Protein AF-A0A925W9G2-F1 (afdb_monomer_lite)

Radius of gyration: 30.06 Å; chains: 1; bounding box: 64×26×85 Å

Structure (mmCIF, N/CA/C/O backbone):
data_AF-A0A925W9G2-F1
#
_entry.id   AF-A0A925W9G2-F1
#
loop_
_atom_site.group_PDB
_atom_site.id
_atom_site.type_symbol
_atom_site.label_atom_id
_atom_site.label_alt_id
_atom_site.label_comp_id
_atom_site.label_asym_id
_atom_site.label_entity_id
_atom_site.label_seq_id
_atom_site.pdbx_PDB_ins_code
_atom_site.Cartn_x
_atom_site.Cartn_y
_atom_site.Cartn_z
_atom_site.occupancy
_atom_site.B_iso_or_equiv
_atom_site.auth_seq_id
_atom_site.auth_comp_id
_atom_site.auth_asym_id
_atom_site.auth_atom_id
_atom_site.pdbx_PDB_model_num
ATOM 1 N N . MET A 1 1 ? -44.080 -16.956 67.838 1.00 37.41 1 MET A N 1
ATOM 2 C CA . MET A 1 1 ? -43.320 -17.573 66.725 1.00 37.41 1 MET A CA 1
ATOM 3 C C . MET A 1 1 ? -43.095 -16.507 65.648 1.00 37.41 1 MET A C 1
ATOM 5 O O . MET A 1 1 ? -43.849 -15.548 65.619 1.00 37.41 1 MET A O 1
ATOM 9 N N . ARG A 1 2 ? -41.990 -16.613 64.903 1.00 57.62 2 ARG A N 1
ATOM 10 C CA . ARG A 1 2 ? -41.222 -15.574 64.174 1.00 57.62 2 ARG A CA 1
ATOM 11 C C . ARG A 1 2 ? -41.796 -15.156 62.810 1.00 57.62 2 ARG A C 1
ATOM 13 O O . ARG A 1 2 ? -42.153 -16.052 62.064 1.00 57.62 2 ARG A O 1
ATOM 20 N N . THR A 1 3 ? -41.699 -13.861 62.472 1.00 41.62 3 THR A N 1
ATOM 21 C CA . THR A 1 3 ? -41.162 -13.324 61.195 1.00 41.62 3 THR A CA 1
ATOM 22 C C . THR A 1 3 ? -40.776 -11.847 61.346 1.00 41.62 3 THR A C 1
ATOM 24 O O . THR A 1 3 ? -41.573 -11.027 61.791 1.00 41.62 3 THR A O 1
ATOM 27 N N . ASP A 1 4 ? -39.531 -11.576 60.967 1.00 46.75 4 ASP A N 1
ATOM 28 C CA . ASP A 1 4 ? -38.938 -10.307 60.528 1.00 46.75 4 ASP A CA 1
ATOM 29 C C . ASP A 1 4 ? -39.456 -10.019 59.098 1.00 46.75 4 ASP A C 1
ATOM 31 O O . ASP A 1 4 ? -39.656 -10.998 58.367 1.00 46.75 4 ASP A O 1
ATOM 35 N N . PRO A 1 5 ? -39.760 -8.768 58.693 1.00 57.22 5 PRO A N 1
ATOM 36 C CA . PRO A 1 5 ? -39.018 -7.543 59.011 1.00 57.22 5 PRO A CA 1
ATOM 37 C C . PRO A 1 5 ? -39.726 -6.542 59.930 1.00 57.22 5 PRO A C 1
ATOM 39 O O . PRO A 1 5 ? -40.951 -6.417 59.941 1.00 57.22 5 PRO A O 1
ATOM 42 N N . ALA A 1 6 ? -38.914 -5.773 60.661 1.00 49.09 6 ALA A N 1
ATOM 43 C CA . ALA A 1 6 ? -39.328 -4.588 61.404 1.00 49.09 6 ALA A CA 1
ATOM 44 C C . ALA A 1 6 ? -39.297 -3.313 60.540 1.00 49.09 6 ALA A C 1
ATOM 46 O O . ALA A 1 6 ? -38.332 -3.062 59.828 1.00 49.09 6 ALA A O 1
ATOM 47 N N . ALA A 1 7 ? -40.340 -2.501 60.743 1.00 39.59 7 ALA A N 1
ATOM 48 C CA . ALA A 1 7 ? -40.440 -1.047 60.577 1.00 39.59 7 ALA A CA 1
ATOM 49 C C . ALA A 1 7 ? -40.147 -0.434 59.194 1.00 39.59 7 ALA A C 1
ATOM 51 O O . ALA A 1 7 ? -39.038 -0.446 58.672 1.00 39.59 7 ALA A O 1
ATOM 52 N N . GLY A 1 8 ? -41.186 0.196 58.644 1.00 51.22 8 GLY A N 1
ATOM 53 C CA . GLY A 1 8 ? -41.139 0.888 57.369 1.00 51.22 8 GLY A CA 1
ATOM 54 C C . GLY A 1 8 ? -40.443 2.245 57.384 1.00 51.22 8 GLY A C 1
ATOM 55 O O . GLY A 1 8 ? -40.288 2.887 58.415 1.00 51.22 8 GLY A O 1
ATOM 56 N N . ALA A 1 9 ? -40.141 2.714 56.180 1.00 51.19 9 ALA A N 1
ATOM 57 C CA . ALA A 1 9 ? -40.261 4.112 55.795 1.00 51.19 9 ALA A CA 1
ATOM 58 C C . ALA A 1 9 ? -40.367 4.182 54.265 1.00 51.19 9 ALA A C 1
ATOM 60 O O . ALA A 1 9 ? -39.716 3.435 53.540 1.00 51.19 9 ALA A O 1
ATOM 61 N N . ALA A 1 10 ? -41.273 5.034 53.806 1.00 51.22 10 ALA A N 1
ATOM 62 C CA . ALA A 1 10 ? -41.802 5.092 52.456 1.00 51.22 10 ALA A CA 1
ATOM 63 C C . ALA A 1 10 ? -40.849 5.743 51.448 1.00 51.22 10 ALA A C 1
ATOM 65 O O . ALA A 1 10 ? -40.212 6.738 51.774 1.00 51.22 10 ALA A O 1
ATOM 66 N N . VAL A 1 11 ? -40.912 5.298 50.188 1.00 49.00 11 VAL A N 1
ATOM 67 C CA . VAL A 1 11 ? -40.873 6.221 49.045 1.00 49.00 11 VAL A CA 1
ATOM 68 C C . VAL A 1 11 ? -41.876 5.741 47.997 1.00 49.00 11 VAL A C 1
ATOM 70 O O . VAL A 1 11 ? -41.709 4.691 47.383 1.00 49.00 11 VAL A O 1
ATOM 73 N N . ALA A 1 12 ? -42.926 6.534 47.799 1.00 52.44 12 ALA A N 1
ATOM 74 C CA . ALA A 1 12 ? -43.603 6.629 46.517 1.00 52.44 12 ALA A CA 1
ATOM 75 C C . ALA A 1 12 ? -42.918 7.744 45.724 1.00 52.44 12 ALA A C 1
ATOM 77 O O . ALA A 1 12 ? -42.612 8.784 46.303 1.00 52.44 12 ALA A O 1
ATOM 78 N N . ILE A 1 13 ? -42.703 7.537 44.428 1.00 38.09 13 ILE A N 1
ATOM 79 C CA . ILE A 1 13 ? -43.079 8.452 43.338 1.00 38.09 13 ILE A CA 1
ATOM 80 C C . ILE A 1 13 ? -42.531 7.872 42.038 1.00 38.09 13 ILE A C 1
ATOM 82 O O . ILE A 1 13 ? -41.395 7.408 41.963 1.00 38.09 13 ILE A O 1
ATOM 86 N N . GLY A 1 14 ? -43.400 7.873 41.028 1.00 52.12 14 GLY A N 1
ATOM 87 C CA . GLY A 1 14 ? -43.105 7.392 39.697 1.00 52.12 14 GLY A CA 1
ATOM 88 C C . GLY A 1 14 ? -41.845 8.016 39.115 1.00 52.12 14 GLY A C 1
ATOM 89 O O . GLY A 1 14 ? -41.685 9.230 39.056 1.00 52.12 14 GLY A O 1
ATOM 90 N N . GLY A 1 15 ? -40.993 7.149 38.605 1.00 42.81 15 GLY A N 1
ATOM 91 C CA . GLY A 1 15 ? -40.193 7.441 37.440 1.00 42.81 15 GLY A CA 1
ATOM 92 C C . GLY A 1 15 ? -40.542 6.348 36.458 1.00 42.81 15 GLY A C 1
ATOM 93 O O . GLY A 1 15 ? -40.319 5.173 36.743 1.00 42.81 15 GLY A O 1
ATOM 94 N N . SER A 1 16 ? -41.138 6.715 35.328 1.00 43.97 16 SER A N 1
ATOM 95 C CA . SER A 1 16 ? -41.012 5.924 34.112 1.00 43.97 16 SER A CA 1
ATOM 96 C C . SER A 1 16 ? -39.575 5.424 34.052 1.00 43.97 16 SER A C 1
ATOM 98 O O . SER A 1 16 ? -38.644 6.233 34.072 1.00 43.97 16 SER A O 1
ATOM 100 N N . VAL A 1 17 ? -39.400 4.104 34.057 1.00 42.47 17 VAL A N 1
ATOM 101 C CA . VAL A 1 17 ? -38.111 3.492 33.759 1.00 42.47 17 VAL A CA 1
ATOM 102 C C . VAL A 1 17 ? -37.863 3.808 32.292 1.00 42.47 17 VAL A C 1
ATOM 104 O O . VAL A 1 17 ? -38.178 3.029 31.398 1.00 42.47 17 VAL A O 1
ATOM 107 N N . THR A 1 18 ? -37.370 5.018 32.036 1.00 45.41 18 THR A N 1
ATOM 108 C CA . THR A 1 18 ? -36.662 5.346 30.819 1.00 45.41 18 THR A CA 1
ATOM 109 C C . THR A 1 18 ? -35.432 4.478 30.908 1.00 45.41 18 THR A C 1
ATOM 111 O O . THR A 1 18 ? -34.442 4.833 31.547 1.00 45.41 18 THR A O 1
ATOM 114 N N . LEU A 1 19 ? -35.543 3.277 30.347 1.00 43.50 19 LEU A N 1
ATOM 115 C CA . LEU A 1 19 ? -34.391 2.490 29.994 1.00 43.50 19 LEU A CA 1
ATOM 116 C C . LEU A 1 19 ? -33.642 3.353 28.985 1.00 43.50 19 LEU A C 1
ATOM 118 O O . LEU A 1 19 ? -33.892 3.318 27.783 1.00 43.50 19 LEU A O 1
ATOM 122 N N . VAL A 1 20 ? -32.748 4.187 29.508 1.00 49.69 20 VAL A N 1
ATOM 123 C CA . VAL A 1 20 ? -31.573 4.611 28.784 1.00 49.69 20 VAL A CA 1
ATOM 124 C C . VAL A 1 20 ? -30.866 3.293 28.517 1.00 49.69 20 VAL A C 1
ATOM 126 O O . VAL A 1 20 ? -30.069 2.812 29.318 1.00 49.69 20 VAL A O 1
ATOM 129 N N . VAL A 1 21 ? -31.206 2.663 27.393 1.00 46.50 21 VAL A N 1
ATOM 130 C CA . VAL A 1 21 ? -30.208 1.911 26.659 1.00 46.50 21 VAL A CA 1
ATOM 131 C C . VAL A 1 21 ? -29.206 2.995 26.308 1.00 46.50 21 VAL A C 1
ATOM 133 O O . VAL A 1 21 ? -29.346 3.697 25.306 1.00 46.50 21 VAL A O 1
ATOM 136 N N . SER A 1 22 ? -28.275 3.242 27.235 1.00 46.47 22 SER A N 1
ATOM 137 C CA . SER A 1 22 ? -27.023 3.899 26.926 1.00 46.47 22 SER A CA 1
ATOM 138 C C . SER A 1 22 ? -26.578 3.152 25.698 1.00 46.47 22 SER A C 1
ATOM 140 O O . SER A 1 22 ? -26.364 1.944 25.789 1.00 46.47 22 SER A O 1
ATOM 142 N N . ARG A 1 23 ? -26.627 3.842 24.554 1.00 50.59 23 ARG A N 1
ATOM 143 C CA . ARG A 1 23 ? -26.047 3.411 23.291 1.00 50.59 23 ARG A CA 1
ATOM 144 C C . ARG A 1 23 ? -24.687 2.887 23.693 1.00 50.59 23 ARG A C 1
ATOM 146 O O . ARG A 1 23 ? -23.842 3.684 24.099 1.00 50.59 23 ARG A O 1
ATOM 153 N N . GLY A 1 24 ? -24.597 1.566 23.835 1.00 43.34 24 GLY A N 1
ATOM 154 C CA . GLY A 1 24 ? -23.414 0.917 24.351 1.00 43.34 24 GLY A CA 1
ATOM 155 C C . GLY A 1 24 ? -22.365 1.324 23.360 1.00 43.34 24 GLY A C 1
ATOM 156 O O . GLY A 1 24 ? -22.517 0.954 22.203 1.00 43.34 24 GLY A O 1
ATOM 157 N N . VAL A 1 25 ? -21.495 2.225 23.819 1.00 45.94 25 VAL A N 1
ATOM 158 C CA . VAL A 1 25 ? -20.238 2.661 23.232 1.00 45.94 25 VAL A CA 1
ATOM 159 C C . VAL A 1 25 ? -20.150 2.155 21.801 1.00 45.94 25 VAL A C 1
ATOM 161 O O . VAL A 1 25 ? -19.829 0.980 21.620 1.00 45.94 25 VAL A O 1
ATOM 164 N N . GLU A 1 26 ? -20.498 3.002 20.813 1.00 46.62 26 GLU A N 1
ATOM 165 C CA . GLU A 1 26 ? -19.965 2.817 19.455 1.00 46.62 26 GLU A CA 1
ATOM 166 C C . GLU A 1 26 ? -18.534 2.346 19.678 1.00 46.62 26 GLU A C 1
ATOM 168 O O . GLU A 1 26 ? -17.821 3.066 20.397 1.00 46.62 26 GLU A O 1
ATOM 173 N N . PRO A 1 27 ? -18.177 1.102 19.279 1.00 53.59 27 PRO A N 1
ATOM 174 C CA . PRO A 1 27 ? -16.843 0.597 19.540 1.00 53.59 27 PRO A CA 1
ATOM 175 C C . PRO A 1 27 ? -15.909 1.736 19.143 1.00 53.59 27 PRO A C 1
ATOM 177 O O . PRO A 1 27 ? -16.152 2.331 18.086 1.00 53.59 27 PRO A O 1
ATOM 180 N N . PRO A 1 28 ? -14.982 2.159 20.035 1.00 53.09 28 PRO A N 1
ATOM 181 C CA . PRO A 1 28 ? -14.056 3.237 19.694 1.00 53.09 28 PRO A CA 1
ATOM 182 C C . PRO A 1 28 ? -13.574 2.927 18.284 1.00 53.09 28 PRO A C 1
ATOM 184 O O . PRO A 1 28 ? -13.313 1.735 18.080 1.00 53.09 28 PRO A O 1
ATOM 187 N N . PRO A 1 29 ? -13.595 3.903 17.343 1.00 55.84 29 PRO A N 1
ATOM 188 C CA . PRO A 1 29 ? -13.336 3.631 15.933 1.00 55.84 29 PRO A CA 1
ATOM 189 C C . PRO A 1 29 ? -12.178 2.661 15.920 1.00 55.84 29 PRO A C 1
ATOM 191 O O . PRO A 1 29 ? -11.152 2.955 16.552 1.00 55.84 29 PRO A O 1
ATOM 194 N N . GLU A 1 30 ? -12.444 1.437 15.439 1.00 53.59 30 GLU A N 1
ATOM 195 C CA . GLU A 1 30 ? -11.422 0.399 15.419 1.00 53.59 30 GLU A CA 1
ATOM 196 C C . GLU A 1 30 ? -10.196 1.107 14.868 1.00 53.59 30 GLU A C 1
ATOM 198 O O . GLU A 1 30 ? -10.370 1.837 13.886 1.00 53.59 30 GLU A O 1
ATOM 203 N N . PRO A 1 31 ? -9.034 1.057 15.556 1.00 57.59 31 PRO A N 1
ATOM 204 C CA . PRO A 1 31 ? -7.873 1.785 15.064 1.00 57.59 31 PRO A CA 1
ATOM 205 C C . PRO A 1 31 ? -7.789 1.415 13.593 1.00 57.59 31 PRO A C 1
ATOM 207 O O . PRO A 1 31 ? -7.880 0.219 13.312 1.00 57.59 31 PRO A O 1
ATOM 210 N N . GLU A 1 32 ? -7.827 2.403 12.694 1.00 68.31 32 GLU A N 1
ATOM 211 C CA . GLU A 1 32 ? -8.028 2.158 11.265 1.00 68.31 32 GLU A CA 1
ATOM 212 C C . GLU A 1 32 ? -6.752 1.498 10.750 1.00 68.31 32 GLU A C 1
ATOM 214 O O . GLU A 1 32 ? -5.813 2.124 10.265 1.00 68.31 32 GLU A O 1
ATOM 219 N N . VAL A 1 33 ? -6.651 0.206 11.042 1.00 78.00 33 VAL A N 1
ATOM 220 C CA . VAL 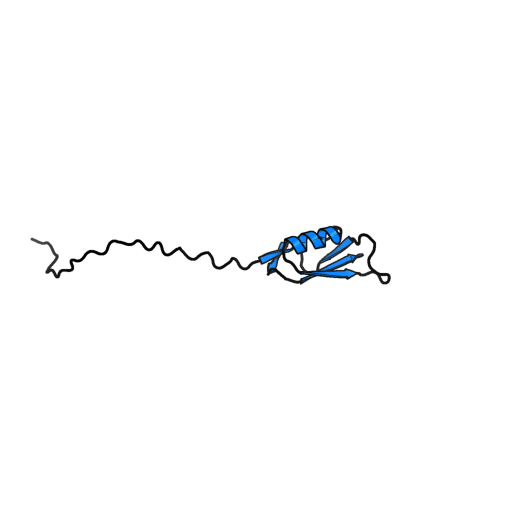A 1 33 ? -5.485 -0.614 10.836 1.00 78.00 33 VAL A CA 1
ATOM 221 C C . VAL A 1 33 ? -5.752 -1.448 9.617 1.00 78.00 33 VAL A C 1
ATOM 223 O O . VAL A 1 33 ? -6.747 -2.159 9.478 1.00 78.00 33 VAL A O 1
ATOM 226 N N . VAL A 1 34 ? -4.809 -1.344 8.716 1.00 84.31 34 VAL A N 1
ATOM 227 C CA . VAL A 1 34 ? -4.848 -1.894 7.394 1.00 84.31 34 VAL A CA 1
ATOM 228 C C . VAL A 1 34 ? -3.814 -3.000 7.341 1.00 84.31 34 VAL A C 1
ATOM 230 O O . VAL A 1 34 ? -2.688 -2.880 7.834 1.00 84.31 34 VAL A O 1
ATOM 233 N N . THR A 1 35 ? -4.207 -4.122 6.753 1.00 86.94 35 THR A N 1
ATOM 234 C CA . THR A 1 35 ? -3.280 -5.230 6.551 1.00 86.94 35 THR A CA 1
ATOM 235 C C . THR A 1 35 ? -2.493 -4.995 5.274 1.00 86.94 35 THR A C 1
ATOM 237 O O . THR A 1 35 ? -3.067 -4.827 4.201 1.00 86.94 35 THR A O 1
ATO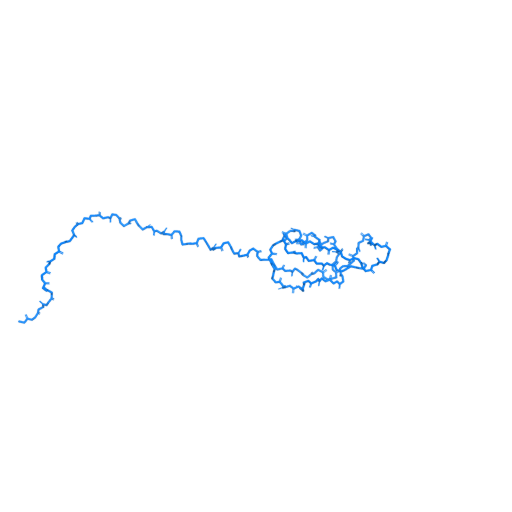M 240 N N . VAL A 1 36 ? -1.170 -5.030 5.380 1.00 88.94 36 VAL A N 1
ATOM 241 C CA . VAL A 1 36 ? -0.265 -4.892 4.247 1.00 88.94 36 VAL A CA 1
ATOM 242 C C . VAL A 1 36 ? -0.443 -6.086 3.302 1.00 88.94 36 VAL A C 1
ATOM 244 O O . VAL A 1 36 ? -0.205 -7.230 3.712 1.00 88.94 36 VAL A O 1
ATOM 247 N N . PRO A 1 37 ? -0.826 -5.857 2.036 1.00 84.75 37 PRO A N 1
ATOM 248 C CA . PRO A 1 37 ? -0.996 -6.922 1.058 1.00 84.75 37 PRO A CA 1
ATOM 249 C C . PRO A 1 37 ? 0.355 -7.496 0.608 1.00 84.75 37 PRO A C 1
ATOM 251 O O . PRO A 1 37 ? 1.426 -6.915 0.812 1.00 84.75 37 PRO A O 1
ATOM 254 N N . PHE A 1 38 ? 0.308 -8.670 -0.022 1.00 90.06 38 PHE A N 1
ATOM 255 C CA . PHE A 1 38 ? 1.474 -9.261 -0.675 1.00 90.06 38 PHE A CA 1
ATOM 256 C C . PHE A 1 38 ? 1.618 -8.715 -2.093 1.00 90.06 38 PHE A C 1
ATOM 258 O O . PHE A 1 38 ? 0.852 -9.078 -2.982 1.00 90.06 38 PHE A O 1
ATOM 265 N N . LEU A 1 39 ? 2.600 -7.839 -2.293 1.00 88.25 39 LEU A N 1
ATOM 266 C CA . LEU A 1 39 ? 2.818 -7.116 -3.549 1.00 88.25 39 LEU A CA 1
ATOM 267 C C . LEU A 1 39 ? 4.047 -7.618 -4.306 1.00 88.25 39 LEU A C 1
ATOM 269 O O . LEU A 1 39 ? 4.200 -7.339 -5.489 1.00 88.25 39 LEU A O 1
ATOM 273 N N . VAL A 1 40 ? 4.921 -8.383 -3.650 1.00 89.25 40 VAL A N 1
ATOM 274 C CA . VAL A 1 40 ? 6.104 -8.969 -4.289 1.00 89.25 40 VAL A CA 1
ATOM 275 C C . VAL A 1 40 ? 5.684 -9.903 -5.426 1.00 89.25 40 VAL A C 1
ATOM 277 O O . VAL A 1 40 ? 4.886 -10.816 -5.240 1.00 89.25 40 VAL A O 1
ATOM 280 N N . GLY A 1 41 ? 6.256 -9.687 -6.607 1.00 87.38 41 GLY A N 1
ATOM 281 C CA . GLY A 1 41 ? 5.917 -10.402 -7.835 1.00 87.38 41 GLY A CA 1
ATOM 282 C C . GLY A 1 41 ? 4.815 -9.741 -8.662 1.00 87.38 41 GLY A C 1
ATOM 283 O O . GLY A 1 41 ? 4.688 -10.088 -9.833 1.00 87.38 41 GLY A O 1
ATOM 284 N N . GLN A 1 42 ? 4.072 -8.784 -8.099 1.00 89.50 42 GLN A N 1
ATOM 285 C CA . GLN A 1 42 ? 3.081 -8.005 -8.840 1.00 89.50 42 GLN A CA 1
ATOM 286 C C . GLN A 1 42 ? 3.730 -6.837 -9.589 1.00 89.50 42 GLN A C 1
ATOM 288 O O . GLN A 1 42 ? 4.865 -6.422 -9.311 1.00 89.50 42 GLN A O 1
ATOM 293 N N . SER A 1 43 ? 2.984 -6.301 -10.548 1.00 91.06 43 SER A N 1
ATOM 294 C CA . SER A 1 43 ? 3.304 -5.033 -11.188 1.00 91.06 43 SER A CA 1
ATOM 295 C C . SER A 1 43 ? 3.190 -3.885 -10.190 1.00 91.06 43 SER A C 1
ATOM 297 O O . SER A 1 43 ? 2.303 -3.873 -9.339 1.00 91.06 43 SER A O 1
ATOM 299 N N . LEU A 1 44 ? 4.073 -2.890 -10.301 1.00 88.56 44 LEU A N 1
ATOM 300 C CA . LEU A 1 44 ? 4.006 -1.704 -9.446 1.00 88.56 44 LEU A CA 1
ATOM 301 C C . LEU A 1 44 ? 2.657 -0.984 -9.541 1.00 88.56 44 LEU A C 1
ATOM 303 O O . LEU A 1 44 ? 2.210 -0.428 -8.546 1.00 88.56 44 LEU A O 1
ATOM 307 N N . ASP A 1 45 ? 2.044 -0.975 -10.721 1.00 89.69 45 ASP A N 1
ATOM 308 C CA . ASP A 1 45 ? 0.754 -0.329 -10.957 1.00 89.69 45 ASP A CA 1
ATOM 309 C C . ASP A 1 45 ? -0.355 -0.977 -10.112 1.00 89.69 45 ASP A C 1
ATOM 311 O O . ASP A 1 45 ? -0.968 -0.305 -9.288 1.00 89.69 45 ASP A O 1
ATOM 315 N N . GLU A 1 46 ? -0.484 -2.308 -10.185 1.00 90.69 46 GLU A N 1
ATOM 316 C CA . GLU A 1 46 ? -1.400 -3.082 -9.335 1.00 90.69 46 GLU A CA 1
ATOM 317 C C . GLU A 1 46 ? -1.085 -2.880 -7.851 1.00 90.69 46 GLU A C 1
ATOM 319 O O . GLU A 1 46 ? -1.968 -2.621 -7.039 1.00 90.69 46 GLU A O 1
ATOM 324 N N . ALA A 1 47 ? 0.196 -2.943 -7.486 1.00 89.19 47 ALA A N 1
ATOM 325 C CA . ALA A 1 47 ? 0.622 -2.757 -6.108 1.00 89.19 47 ALA A CA 1
ATOM 326 C C . ALA A 1 47 ? 0.276 -1.364 -5.567 1.00 89.19 47 ALA A C 1
ATOM 328 O O . ALA A 1 47 ? -0.085 -1.222 -4.401 1.00 89.19 47 ALA A O 1
ATOM 329 N N . ARG A 1 48 ? 0.380 -0.338 -6.411 1.00 89.06 48 ARG A N 1
ATOM 330 C CA . ARG A 1 48 ? 0.027 1.038 -6.081 1.00 89.06 48 ARG A CA 1
ATOM 331 C C . ARG A 1 48 ? -1.481 1.180 -5.906 1.00 89.06 48 ARG A C 1
ATOM 333 O O . ARG A 1 48 ? -1.889 1.797 -4.934 1.00 89.06 48 ARG A O 1
ATOM 340 N N . GLU A 1 49 ? -2.269 0.601 -6.806 1.00 90.81 49 GLU A N 1
ATOM 341 C CA . GLU A 1 49 ? -3.732 0.662 -6.767 1.00 90.81 49 GLU A CA 1
ATOM 342 C C . GLU A 1 49 ? -4.290 -0.033 -5.518 1.00 90.81 49 GLU A C 1
ATOM 344 O O . GLU A 1 49 ? -5.095 0.549 -4.800 1.00 90.81 49 GLU A O 1
ATOM 349 N N . VAL A 1 50 ? -3.775 -1.222 -5.180 1.00 88.75 50 VAL A N 1
ATOM 350 C CA . VAL A 1 50 ? -4.175 -1.944 -3.961 1.00 88.75 50 VAL A CA 1
ATOM 351 C C . VAL A 1 50 ? -3.806 -1.156 -2.702 1.00 88.75 50 VAL A C 1
ATOM 353 O O . VAL A 1 50 ? -4.581 -1.116 -1.755 1.00 88.75 50 VAL A O 1
ATOM 356 N N . LEU A 1 51 ? -2.624 -0.534 -2.654 1.00 87.75 51 LEU A N 1
ATOM 357 C CA . LEU A 1 51 ? -2.235 0.277 -1.496 1.00 87.75 51 LEU A CA 1
ATOM 358 C C . LEU A 1 51 ? -3.079 1.551 -1.372 1.00 87.75 51 LEU A C 1
ATOM 360 O O . LEU A 1 51 ? -3.433 1.913 -0.256 1.00 87.75 51 LEU A O 1
ATOM 364 N N . ASP A 1 52 ? -3.411 2.200 -2.488 1.00 88.94 52 ASP A N 1
A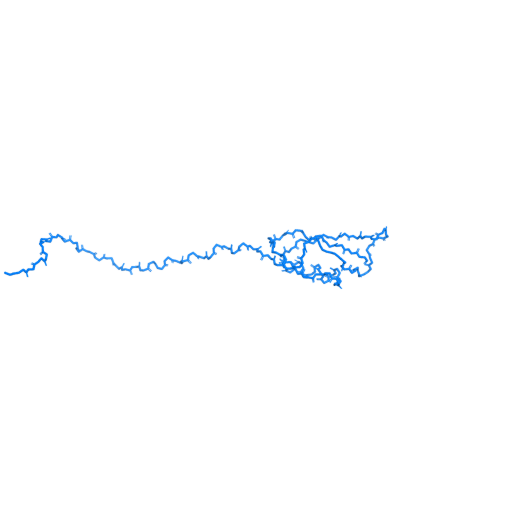TOM 365 C CA . ASP A 1 52 ? -4.240 3.410 -2.522 1.00 88.94 52 ASP A CA 1
ATOM 366 C C . ASP A 1 52 ? -5.685 3.119 -2.077 1.00 88.94 52 ASP A C 1
ATOM 368 O O . ASP A 1 52 ? -6.215 3.839 -1.233 1.00 88.94 52 ASP A O 1
ATOM 372 N N . ASP A 1 53 ? -6.272 2.007 -2.541 1.00 88.38 53 ASP A N 1
ATOM 373 C CA . ASP A 1 53 ? -7.595 1.513 -2.111 1.00 88.38 53 ASP A CA 1
ATOM 374 C C . ASP A 1 53 ? -7.648 1.244 -0.600 1.00 88.38 53 ASP A C 1
ATOM 376 O O . ASP A 1 53 ? -8.629 1.538 0.080 1.00 88.38 53 ASP A O 1
ATOM 380 N N . LEU A 1 54 ? -6.535 0.752 -0.059 1.00 85.69 54 LEU A N 1
ATOM 381 C CA . LEU A 1 54 ? -6.344 0.494 1.360 1.00 85.69 54 LEU A CA 1
ATOM 382 C C . LEU A 1 54 ? -5.976 1.751 2.176 1.00 85.69 54 LEU A C 1
ATOM 384 O O . LEU A 1 54 ? -5.731 1.642 3.376 1.00 85.69 54 LEU A O 1
ATOM 388 N N . GLY A 1 55 ? -5.889 2.932 1.557 1.00 86.75 55 GLY A N 1
ATOM 389 C CA . GLY A 1 55 ? -5.516 4.181 2.228 1.00 86.75 55 GLY A CA 1
ATOM 390 C C . GLY A 1 55 ? -4.051 4.237 2.675 1.00 86.75 55 GLY A C 1
ATOM 391 O O . GLY A 1 55 ? -3.690 5.039 3.534 1.00 86.75 55 GLY A O 1
ATOM 392 N N . LEU A 1 56 ? -3.184 3.386 2.126 1.00 89.12 56 LEU A N 1
ATOM 393 C CA . LEU A 1 56 ? -1.765 3.314 2.461 1.00 89.12 56 LEU A CA 1
ATOM 394 C C . LEU A 1 56 ? -0.933 4.203 1.540 1.00 89.12 56 LEU A C 1
ATOM 396 O O . LEU A 1 56 ? -1.133 4.281 0.330 1.00 89.12 56 LEU A O 1
ATOM 400 N N . SER A 1 57 ? 0.086 4.840 2.111 1.00 88.56 57 SER A N 1
ATOM 401 C CA . SER A 1 57 ? 1.038 5.616 1.322 1.00 88.56 57 SER A CA 1
ATOM 402 C C . SER A 1 57 ? 2.040 4.684 0.648 1.00 88.56 57 SER A C 1
ATOM 404 O O . SER A 1 57 ? 2.661 3.850 1.295 1.00 88.56 57 SER A O 1
ATOM 406 N N . VAL A 1 58 ? 2.282 4.861 -0.647 1.00 88.94 58 VAL A N 1
ATOM 407 C CA . VAL A 1 58 ? 3.238 4.042 -1.409 1.00 88.94 58 VAL A CA 1
ATOM 408 C C . VAL A 1 58 ? 4.436 4.863 -1.866 1.00 88.94 58 VAL A C 1
ATOM 410 O O . VAL A 1 58 ? 4.299 5.925 -2.476 1.00 88.94 58 VAL A O 1
ATOM 413 N N . GLN A 1 59 ? 5.636 4.354 -1.596 1.00 89.69 59 GLN A N 1
ATOM 414 C CA . GLN A 1 59 ? 6.888 4.942 -2.049 1.00 89.69 59 GLN A CA 1
ATOM 415 C C . GLN A 1 59 ? 7.651 3.954 -2.919 1.00 89.69 59 GLN A C 1
ATOM 417 O O . GLN A 1 59 ? 7.960 2.846 -2.505 1.00 89.69 59 GLN A O 1
ATOM 422 N N . VAL A 1 60 ? 7.997 4.369 -4.131 1.00 88.12 60 VAL A N 1
ATOM 423 C CA . VAL A 1 60 ? 8.666 3.492 -5.092 1.00 88.12 60 VAL A CA 1
ATOM 424 C C . VAL A 1 60 ? 10.159 3.755 -5.073 1.00 88.12 60 VAL A C 1
ATOM 426 O O . VAL A 1 60 ? 10.605 4.884 -5.286 1.00 88.12 60 VAL A O 1
ATOM 429 N N . ARG A 1 61 ? 10.937 2.697 -4.861 1.00 87.50 61 ARG A N 1
ATOM 430 C CA . ARG A 1 61 ? 12.388 2.703 -4.975 1.00 87.50 61 ARG A CA 1
ATOM 431 C C . ARG A 1 61 ? 12.799 1.817 -6.143 1.00 87.50 61 ARG A C 1
ATOM 433 O O . ARG A 1 61 ? 12.562 0.613 -6.154 1.00 87.50 61 ARG A O 1
ATOM 440 N N . SER A 1 62 ? 13.412 2.423 -7.153 1.00 83.31 62 SER A N 1
ATOM 441 C CA . SER A 1 62 ? 13.960 1.676 -8.283 1.00 83.31 62 SER A CA 1
ATOM 442 C C . SER A 1 62 ? 15.414 1.323 -8.016 1.00 83.31 62 SER A C 1
ATOM 444 O O . SER A 1 62 ? 16.209 2.188 -7.644 1.00 83.31 62 SER A O 1
ATOM 446 N N . SER A 1 63 ? 15.761 0.054 -8.217 1.00 77.06 63 SER A N 1
ATOM 447 C CA . SER A 1 63 ? 17.146 -0.418 -8.122 1.00 77.06 63 SER A CA 1
ATOM 448 C C . SER A 1 63 ? 17.915 -0.284 -9.445 1.00 77.06 63 SER A C 1
ATOM 450 O O . SER A 1 63 ? 19.100 -0.614 -9.507 1.00 77.06 63 SER A O 1
ATOM 452 N N . LEU A 1 64 ? 17.273 0.212 -10.510 1.00 76.81 64 LEU A N 1
ATOM 453 C CA . LEU A 1 64 ? 17.912 0.420 -11.806 1.00 76.81 64 LEU A CA 1
ATOM 454 C C . LEU A 1 64 ? 18.576 1.805 -11.906 1.00 76.81 64 LEU A C 1
ATOM 456 O O . LEU A 1 64 ? 17.932 2.820 -11.636 1.00 76.81 64 LEU A O 1
ATOM 460 N N . PRO A 1 65 ? 19.825 1.889 -12.404 1.00 69.19 65 PRO A N 1
ATOM 461 C CA . PRO A 1 65 ? 20.512 3.168 -12.605 1.00 69.19 65 PRO A CA 1
ATOM 462 C C . PRO A 1 65 ? 19.930 4.003 -13.759 1.00 69.19 65 PRO A C 1
ATOM 464 O O . PRO A 1 65 ? 20.250 5.183 -13.872 1.00 69.19 65 PRO A O 1
ATOM 467 N N . PHE A 1 66 ? 19.085 3.412 -14.614 1.00 72.94 66 PHE A N 1
ATOM 468 C CA . PHE A 1 66 ? 18.523 4.053 -15.811 1.00 72.94 66 PHE A CA 1
ATOM 469 C C . PHE A 1 66 ? 17.041 4.452 -15.674 1.00 72.94 66 PHE A C 1
ATOM 471 O O . PHE A 1 66 ? 16.424 4.831 -16.666 1.00 72.94 66 PHE A O 1
ATOM 478 N N . GLY A 1 67 ? 16.472 4.397 -14.464 1.00 67.06 67 GLY A N 1
ATOM 479 C CA . GLY A 1 67 ? 15.072 4.745 -14.203 1.00 67.06 67 GLY A CA 1
ATOM 480 C C . GLY A 1 67 ? 14.116 3.549 -14.219 1.00 67.06 67 GLY A C 1
ATOM 481 O O . GLY A 1 67 ? 14.532 2.392 -14.275 1.00 67.06 67 GLY A O 1
ATOM 482 N N . ILE A 1 68 ? 12.820 3.848 -14.121 1.00 71.88 68 ILE A N 1
ATOM 483 C CA . ILE A 1 68 ? 11.747 2.856 -14.001 1.00 71.88 68 ILE A CA 1
ATOM 484 C C . ILE A 1 68 ? 11.335 2.367 -15.398 1.00 71.88 68 ILE A C 1
ATOM 486 O O . ILE A 1 68 ? 11.110 3.178 -16.294 1.00 71.88 68 ILE A O 1
ATOM 490 N N . ARG A 1 69 ? 11.255 1.043 -15.593 1.00 72.81 69 ARG A N 1
ATOM 491 C CA . ARG A 1 69 ? 10.727 0.430 -16.826 1.00 72.81 69 ARG A CA 1
ATOM 492 C C . ARG A 1 69 ? 9.232 0.714 -16.988 1.00 72.81 69 ARG A C 1
ATOM 494 O O . ARG A 1 69 ? 8.561 1.053 -16.025 1.00 72.81 69 ARG A O 1
ATOM 501 N N . GLU A 1 70 ? 8.700 0.492 -18.189 1.00 69.75 70 GLU A N 1
ATOM 502 C CA . GLU A 1 70 ? 7.277 0.711 -18.510 1.00 69.75 70 GLU A CA 1
ATOM 503 C C . GLU A 1 70 ? 6.301 -0.170 -17.700 1.00 69.75 70 GLU A C 1
ATOM 505 O O . GLU A 1 70 ? 5.103 0.072 -17.711 1.00 69.75 70 GLU A O 1
ATOM 510 N N . ASN A 1 71 ? 6.800 -1.156 -16.950 1.00 77.31 71 ASN A N 1
ATOM 511 C CA . ASN A 1 71 ? 6.038 -1.904 -15.953 1.00 77.31 71 ASN A CA 1
ATOM 512 C C . ASN A 1 71 ? 7.024 -2.588 -14.989 1.00 77.31 71 ASN A C 1
ATOM 514 O O . ASN A 1 71 ? 7.447 -3.719 -15.247 1.00 77.31 71 ASN A O 1
ATOM 518 N N . PRO A 1 72 ? 7.514 -1.891 -13.954 1.00 86.75 72 PRO A N 1
ATOM 519 C CA . PRO A 1 72 ? 8.534 -2.447 -13.086 1.00 86.75 72 PRO A CA 1
ATOM 520 C C . PRO A 1 72 ? 7.882 -3.471 -12.146 1.00 86.75 72 PRO A C 1
ATOM 522 O O . PRO A 1 72 ? 6.781 -3.261 -11.626 1.00 86.75 72 PRO A O 1
ATOM 525 N N . GLN A 1 73 ? 8.558 -4.594 -11.932 1.00 89.12 73 GLN A N 1
ATOM 526 C CA . GLN A 1 73 ? 8.031 -5.633 -11.053 1.00 89.12 73 GLN A CA 1
ATOM 527 C C . GLN A 1 73 ? 8.473 -5.347 -9.621 1.00 89.12 73 GLN A C 1
ATOM 529 O O . GLN A 1 73 ? 9.642 -5.031 -9.375 1.00 89.12 73 GLN A O 1
ATOM 534 N N . VAL A 1 74 ? 7.554 -5.474 -8.666 1.00 91.12 74 VAL A N 1
ATOM 535 C CA . VAL A 1 74 ? 7.883 -5.367 -7.245 1.00 91.12 74 VAL A CA 1
ATOM 536 C C . VAL A 1 74 ? 8.691 -6.595 -6.847 1.00 91.12 74 VAL A C 1
ATOM 538 O O . VAL A 1 74 ? 8.242 -7.734 -6.968 1.00 91.12 74 VAL A O 1
ATOM 541 N N . ILE A 1 75 ? 9.903 -6.363 -6.367 1.00 90.19 75 ILE A N 1
ATOM 542 C CA . ILE A 1 75 ? 10.816 -7.408 -5.894 1.00 90.19 75 ILE A CA 1
ATOM 543 C C . ILE A 1 75 ? 10.980 -7.393 -4.378 1.00 90.19 75 ILE A C 1
ATOM 545 O O . ILE A 1 75 ? 11.491 -8.351 -3.803 1.00 90.19 75 ILE A O 1
ATOM 549 N N . GLY A 1 76 ? 10.532 -6.322 -3.728 1.00 89.25 76 GLY A N 1
ATOM 550 C CA . GLY A 1 76 ? 10.593 -6.169 -2.287 1.00 89.25 76 GLY A CA 1
ATOM 551 C C . GLY A 1 76 ? 9.594 -5.135 -1.796 1.00 89.25 76 GLY A C 1
ATOM 552 O O . GLY A 1 76 ? 9.206 -4.224 -2.522 1.00 89.25 76 GLY A O 1
ATOM 553 N N . GLN A 1 77 ? 9.182 -5.293 -0.546 1.00 89.88 77 GLN A N 1
ATOM 554 C CA . GLN A 1 77 ? 8.377 -4.325 0.184 1.00 89.88 77 GLN A CA 1
ATOM 555 C C . GLN A 1 77 ? 8.973 -4.166 1.582 1.00 89.88 77 GLN A C 1
ATOM 557 O O . GLN A 1 77 ? 9.391 -5.151 2.192 1.00 89.88 77 GLN A O 1
ATOM 562 N N . SER A 1 78 ? 9.029 -2.934 2.089 1.00 88.00 78 SER A N 1
ATOM 563 C CA . SER A 1 78 ? 9.613 -2.642 3.403 1.00 88.00 78 SER A CA 1
ATOM 564 C C . SER A 1 78 ? 8.830 -3.285 4.544 1.00 88.00 78 SER A C 1
ATOM 566 O O . SER A 1 78 ? 9.425 -3.703 5.534 1.00 88.00 78 SER A O 1
ATOM 568 N N . LEU A 1 79 ? 7.504 -3.343 4.423 1.00 86.56 79 LEU A N 1
ATOM 569 C CA . LEU A 1 79 ? 6.621 -4.015 5.371 1.00 86.56 79 LEU A CA 1
ATOM 570 C C . LEU A 1 79 ? 6.198 -5.341 4.767 1.00 86.56 79 LEU A C 1
ATOM 572 O O . LEU A 1 79 ? 5.682 -5.362 3.654 1.00 86.56 79 LEU A O 1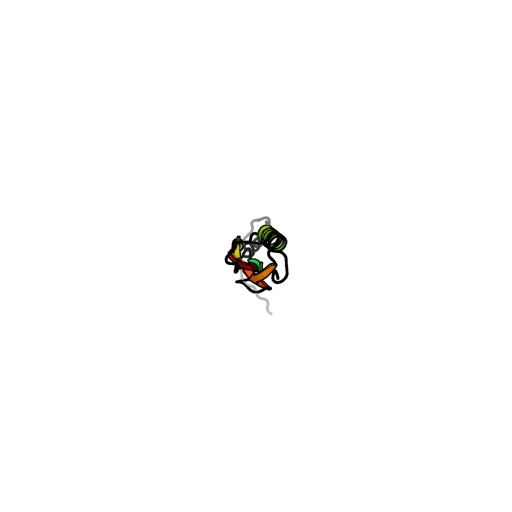
ATOM 576 N N . GLY A 1 80 ? 6.421 -6.440 5.484 1.00 81.25 80 GLY A N 1
ATOM 577 C CA . GLY A 1 80 ? 6.070 -7.770 4.998 1.00 81.25 80 GLY A CA 1
ATOM 578 C C . GLY A 1 80 ? 4.558 -7.941 4.796 1.00 81.25 80 GLY A C 1
ATOM 579 O O . GLY A 1 80 ? 3.769 -7.252 5.450 1.00 81.25 80 GLY A O 1
ATOM 580 N N . PRO A 1 81 ? 4.136 -8.867 3.925 1.00 85.25 81 PRO A N 1
ATOM 581 C CA . PRO A 1 81 ? 2.724 -9.206 3.768 1.00 85.25 81 PRO A CA 1
ATOM 582 C C . PRO A 1 81 ? 2.105 -9.675 5.087 1.00 85.25 81 PRO A C 1
ATOM 584 O O . PRO A 1 81 ? 2.746 -10.389 5.859 1.00 85.25 81 PRO A O 1
ATOM 587 N N . GLY A 1 82 ? 0.854 -9.295 5.335 1.00 82.69 82 GLY A N 1
ATOM 588 C CA . GLY A 1 82 ? 0.145 -9.618 6.574 1.00 82.69 82 GLY A CA 1
ATOM 589 C C . GLY A 1 82 ? 0.548 -8.754 7.773 1.00 82.69 82 GLY A C 1
ATOM 590 O O . GLY A 1 82 ? 0.038 -8.974 8.869 1.00 82.69 82 GLY A O 1
ATOM 591 N N . SER A 1 83 ? 1.445 -7.777 7.591 1.00 88.06 83 SER A N 1
ATOM 592 C CA . SER A 1 83 ? 1.737 -6.791 8.635 1.00 88.06 83 SER A CA 1
ATOM 5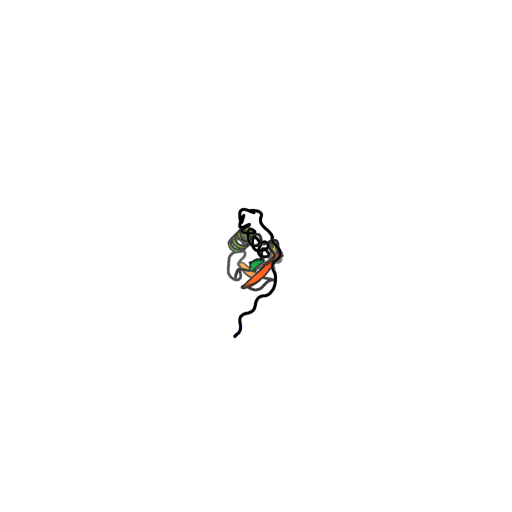93 C C . SER A 1 83 ? 0.518 -5.903 8.852 1.00 88.06 83 SER A C 1
ATOM 595 O O . SER A 1 83 ? -0.128 -5.509 7.889 1.00 88.06 83 SER A O 1
ATOM 597 N N . ILE A 1 84 ? 0.212 -5.569 10.098 1.00 86.06 84 ILE A N 1
ATOM 598 C CA . ILE A 1 84 ? -0.891 -4.667 10.433 1.00 86.06 84 ILE A CA 1
ATOM 599 C C . ILE A 1 84 ? -0.285 -3.294 10.707 1.00 86.06 84 ILE A C 1
ATOM 601 O O . ILE A 1 84 ? 0.598 -3.174 11.558 1.00 86.06 84 ILE A O 1
ATOM 605 N N . VAL A 1 85 ? -0.723 -2.286 9.962 1.00 88.38 85 VAL A N 1
ATOM 606 C CA . VAL A 1 85 ? -0.243 -0.905 10.072 1.00 88.38 85 VAL A CA 1
ATOM 607 C C . VAL A 1 85 ? -1.417 0.055 10.102 1.00 88.38 85 VAL A C 1
ATOM 609 O O . VAL A 1 85 ? -2.503 -0.309 9.682 1.00 88.38 85 VAL A O 1
ATOM 612 N N . GLU A 1 86 ? -1.225 1.268 10.598 1.00 86.75 86 GLU A N 1
ATOM 613 C CA . GLU A 1 86 ? -2.274 2.291 10.547 1.00 86.75 86 GLU A CA 1
ATOM 614 C C . GLU A 1 86 ? -2.477 2.768 9.102 1.00 86.75 86 GLU A C 1
ATOM 616 O O . GLU A 1 86 ? -1.539 2.750 8.292 1.00 86.75 86 GLU A O 1
ATOM 621 N N . GLU A 1 87 ? -3.686 3.205 8.768 1.00 83.56 87 GLU A N 1
ATOM 622 C CA . GLU A 1 87 ? -3.946 3.902 7.513 1.00 83.56 87 GLU A CA 1
ATOM 623 C C . GLU A 1 87 ? -2.978 5.082 7.324 1.00 83.56 87 GLU A C 1
ATOM 625 O O . GLU A 1 87 ? -2.459 5.679 8.271 1.00 83.56 87 GLU A O 1
ATOM 630 N N . GLY A 1 88 ? -2.632 5.376 6.076 1.00 84.56 88 GLY A N 1
ATOM 631 C CA . GLY A 1 88 ? -1.622 6.377 5.746 1.00 84.56 88 GLY A CA 1
ATOM 632 C C . GLY A 1 88 ? -0.177 5.940 6.010 1.00 84.56 88 GLY A C 1
ATOM 633 O O . GLY A 1 88 ? 0.744 6.686 5.666 1.00 84.56 88 GLY A O 1
ATOM 634 N N . THR A 1 89 ? 0.065 4.735 6.544 1.00 89.19 89 THR A N 1
ATOM 635 C CA . THR A 1 89 ? 1.428 4.209 6.695 1.00 89.19 89 THR A CA 1
ATOM 636 C C . THR A 1 89 ? 2.131 4.129 5.343 1.00 89.19 89 THR A C 1
ATOM 638 O O . THR A 1 89 ? 1.575 3.655 4.353 1.00 89.19 89 THR A O 1
ATOM 641 N N . GLN A 1 90 ? 3.387 4.580 5.308 1.00 90.38 90 GLN A N 1
ATOM 642 C CA . GLN A 1 90 ? 4.210 4.549 4.107 1.00 90.38 90 GLN A CA 1
ATOM 643 C C . GLN A 1 90 ? 4.874 3.184 3.901 1.00 90.38 90 GLN A C 1
ATOM 645 O O . GLN A 1 90 ? 5.677 2.733 4.716 1.00 90.38 90 GLN A O 1
ATOM 650 N N . ILE A 1 91 ? 4.599 2.566 2.756 1.00 90.25 91 ILE A N 1
ATOM 651 C CA . ILE A 1 91 ? 5.191 1.310 2.310 1.00 90.25 91 ILE A CA 1
ATOM 652 C C . ILE A 1 91 ? 6.156 1.596 1.168 1.00 90.25 91 ILE A C 1
ATOM 654 O O . ILE A 1 91 ? 5.764 2.060 0.096 1.00 90.25 91 ILE A O 1
ATOM 658 N N . VAL A 1 92 ? 7.435 1.303 1.398 1.00 91.56 92 VAL A N 1
ATOM 659 C CA . VAL A 1 92 ? 8.453 1.379 0.348 1.00 91.56 92 VAL A CA 1
ATOM 660 C C . VAL A 1 92 ? 8.431 0.084 -0.460 1.00 91.56 92 VAL A C 1
ATOM 662 O O . VAL A 1 92 ? 8.575 -0.992 0.116 1.00 91.56 92 VAL A O 1
ATOM 665 N N . LEU A 1 93 ? 8.257 0.190 -1.774 1.00 90.12 93 LEU A N 1
ATOM 666 C CA . LEU A 1 93 ? 8.329 -0.908 -2.731 1.00 90.12 93 LEU A CA 1
ATOM 667 C C . LEU A 1 93 ? 9.632 -0.817 -3.518 1.00 90.12 93 LEU A C 1
ATOM 669 O O . LEU A 1 93 ? 9.892 0.181 -4.193 1.00 90.12 93 LEU A O 1
ATOM 673 N N . ASP A 1 94 ? 10.432 -1.872 -3.451 1.00 89.94 94 ASP A N 1
ATOM 674 C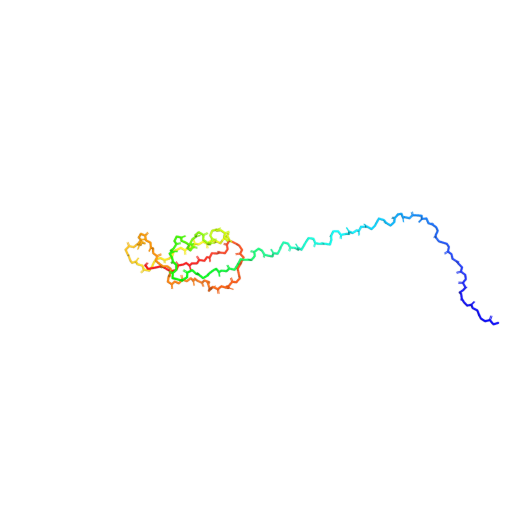 CA . ASP A 1 94 ? 11.630 -2.042 -4.259 1.00 89.94 94 ASP A CA 1
ATOM 675 C C . ASP A 1 94 ? 11.259 -2.703 -5.587 1.00 89.94 94 ASP A C 1
ATOM 677 O O . ASP A 1 94 ? 10.573 -3.727 -5.625 1.00 89.94 94 ASP A O 1
ATOM 681 N N . THR A 1 95 ? 11.722 -2.115 -6.688 1.00 88.69 95 THR A N 1
ATOM 682 C CA . THR A 1 95 ? 11.378 -2.545 -8.049 1.00 88.69 95 THR A CA 1
ATOM 683 C C . THR A 1 95 ? 12.605 -2.696 -8.959 1.00 88.69 95 THR A C 1
ATOM 685 O O . THR A 1 95 ? 13.635 -2.040 -8.741 1.00 88.69 95 THR A O 1
ATOM 688 N N . LEU A 1 96 ? 12.485 -3.558 -9.982 1.00 82.31 96 LEU A N 1
ATOM 689 C CA . LEU A 1 96 ? 13.481 -3.826 -11.042 1.00 82.31 96 LEU A CA 1
ATOM 690 C C . LEU A 1 96 ? 12.896 -3.713 -12.458 1.00 82.31 96 LEU A C 1
ATOM 692 O O . LEU A 1 96 ? 11.658 -3.745 -12.615 1.00 82.31 96 LEU A O 1
#

Foldseek 3Di:
DDDDDDDDDDDDDDDDPPPPPVVPPPPPPPQLKFFQADQAQHWPVVNVVVCVVSQEAEAEDEPDPVDDPPTWGFHDKPDHGRDIGGRHHYIYTYTD

Secondary structure (DSSP, 8-state):
--------------------------------EEEPP--TTSBHHHHHHHHHHTT-EEEEEE--TT---SSPBEEEESSPTT-EEETT-EEEEEE-

pLDDT: mean 73.4, std 18.4, range [37.41, 91.56]

Sequence (96 aa):
MRTDPAAGAAVAIGGSVTLVVSRGVEPPPEPEVVTVPFLVGQSLDEAREVLDDLGLSVQVRSSLPFGIRENPQVIGQSLGPGSIVEEGTQIVLDTL